Protein AF-A0AAP7TC04-F1 (afdb_monomer_lite)

InterPro domains:
  IPR011990 Tetratricopeptide-like helical domain superfamily [G3DSA:1.25.40.10] (2-62)

Secondary structure (DSSP, 8-state):
--HHHHHHHHHHTT-HHHHHHHHHHHHHHHHHTT-HHHHHHHHHHHHHHHHHHHTT-S----

Foldseek 3Di:
DDLVVVLVVCVVVLVLVVLLVSLQVQLVVCVVVVVNVRSVVSVVSNVVSVVCVVVVVRPPPD

Organism: Bacillus amyloliquefaciens (NCBI:txid1390)

pLDDT: mean 90.51, std 13.71, range [43.34, 98.44]

Sequence (62 aa):
MGIKKTIDYLEKNKNYSYVEDIALDTAAVYAESKQYDKSYIYHQKMIQTQKQIQRGECLYEF

Structure (mmCIF, N/CA/C/O backbone):
data_AF-A0AAP7TC04-F1
#
_entry.id   AF-A0AAP7TC04-F1
#
loop_
_atom_site.group_PDB
_atom_sit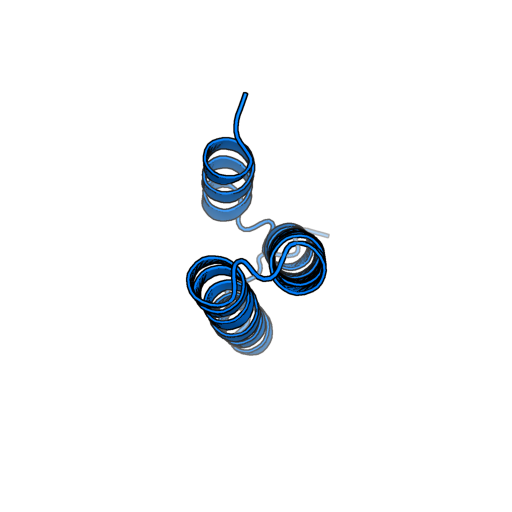e.id
_atom_site.type_symbol
_atom_site.label_atom_id
_atom_site.label_alt_id
_atom_site.label_comp_id
_atom_site.label_asym_id
_atom_site.label_entity_id
_atom_site.label_seq_id
_atom_site.pdbx_PDB_ins_code
_atom_site.Cartn_x
_atom_site.Cartn_y
_atom_site.Cartn_z
_atom_site.occupancy
_atom_site.B_iso_or_equiv
_atom_site.auth_seq_id
_atom_site.auth_comp_id
_atom_site.auth_asym_id
_atom_site.auth_atom_id
_atom_site.pdbx_PDB_model_num
ATOM 1 N N . MET A 1 1 ? -12.256 9.883 -9.408 1.00 52.75 1 MET A N 1
ATOM 2 C CA . MET A 1 1 ? -11.275 9.015 -10.100 1.00 52.75 1 MET A CA 1
ATOM 3 C C . MET A 1 1 ? -10.437 8.385 -8.995 1.00 52.75 1 MET A C 1
ATOM 5 O O . MET A 1 1 ? -9.809 9.122 -8.257 1.00 52.75 1 MET A O 1
ATOM 9 N N . GLY A 1 2 ? -10.656 7.100 -8.700 1.00 84.88 2 GLY A N 1
ATOM 10 C CA . GLY A 1 2 ? -10.346 6.521 -7.381 1.00 84.88 2 GLY A CA 1
ATOM 11 C C . GLY A 1 2 ? -8.933 5.955 -7.255 1.00 84.88 2 GLY A C 1
ATOM 12 O O . GLY A 1 2 ? -8.412 5.420 -8.229 1.00 84.88 2 GLY A O 1
ATOM 13 N N . ILE A 1 3 ? -8.385 6.007 -6.037 1.00 90.50 3 ILE A N 1
ATOM 14 C CA . ILE A 1 3 ? -7.047 5.532 -5.638 1.00 90.50 3 ILE A CA 1
ATOM 15 C C . ILE A 1 3 ? -6.674 4.156 -6.217 1.00 90.50 3 ILE A C 1
ATOM 17 O O . ILE A 1 3 ? -5.556 3.952 -6.676 1.00 90.50 3 ILE A O 1
ATOM 21 N N . LYS A 1 4 ? -7.651 3.246 -6.315 1.00 92.12 4 LYS A N 1
ATOM 22 C CA . LYS A 1 4 ? -7.482 1.920 -6.916 1.00 92.12 4 LYS A CA 1
ATOM 23 C C . LYS A 1 4 ? -7.009 1.984 -8.374 1.00 92.12 4 LYS A C 1
ATOM 25 O O . LYS A 1 4 ? -6.070 1.292 -8.727 1.00 92.12 4 LYS A O 1
ATOM 30 N N . LYS A 1 5 ? -7.602 2.852 -9.206 1.00 94.75 5 LYS A N 1
ATOM 31 C CA . LYS A 1 5 ? -7.207 2.987 -10.622 1.00 94.75 5 LYS A CA 1
ATOM 32 C C . LYS A 1 5 ? -5.782 3.523 -10.767 1.00 94.75 5 LYS A C 1
ATOM 34 O O . LYS A 1 5 ? -5.084 3.134 -11.697 1.00 94.75 5 LYS A O 1
ATOM 39 N N . THR A 1 6 ? -5.369 4.416 -9.866 1.00 95.25 6 THR A N 1
ATOM 40 C CA . THR A 1 6 ? -4.001 4.949 -9.830 1.00 95.25 6 THR A CA 1
ATOM 41 C C . THR A 1 6 ? -3.007 3.849 -9.476 1.00 95.25 6 THR A C 1
ATOM 43 O O . THR A 1 6 ? -2.021 3.679 -10.185 1.00 95.25 6 THR A O 1
ATOM 46 N N . ILE A 1 7 ? -3.302 3.061 -8.438 1.00 95.44 7 ILE A N 1
ATOM 47 C CA . ILE A 1 7 ? -2.480 1.911 -8.045 1.00 95.44 7 ILE A CA 1
ATOM 48 C C . ILE A 1 7 ? -2.386 0.897 -9.190 1.00 95.44 7 ILE A C 1
ATOM 50 O O . ILE A 1 7 ? -1.278 0.553 -9.584 1.00 95.44 7 ILE A O 1
ATOM 54 N N . ASP A 1 8 ? -3.514 0.506 -9.794 1.00 94.81 8 ASP A N 1
ATOM 55 C CA . ASP A 1 8 ? -3.540 -0.454 -10.907 1.00 94.81 8 ASP A CA 1
ATOM 56 C C . ASP A 1 8 ? -2.655 0.017 -12.086 1.00 94.81 8 ASP A C 1
ATOM 58 O O . ASP A 1 8 ? -1.938 -0.774 -12.704 1.00 94.81 8 ASP A O 1
ATOM 62 N N . TYR A 1 9 ? -2.674 1.320 -12.401 1.00 95.50 9 TYR A N 1
ATOM 63 C CA . TYR A 1 9 ? -1.819 1.910 -13.436 1.00 95.50 9 TYR A CA 1
ATOM 64 C C . TYR A 1 9 ? -0.332 1.853 -13.067 1.00 95.50 9 TYR A C 1
ATOM 66 O O . TYR A 1 9 ? 0.495 1.493 -13.905 1.00 95.50 9 TYR A O 1
ATOM 74 N N . LEU A 1 10 ? 0.026 2.207 -11.833 1.00 93.88 10 LEU A N 1
ATOM 75 C CA . LEU A 1 10 ? 1.417 2.204 -11.383 1.00 93.88 10 LEU A CA 1
ATOM 76 C C . LEU A 1 10 ? 1.983 0.781 -11.323 1.00 93.88 10 LEU A C 1
ATOM 78 O O . LEU A 1 10 ? 3.093 0.552 -11.794 1.00 93.88 10 LEU A O 1
ATOM 82 N N . GLU A 1 11 ? 1.199 -0.189 -10.851 1.00 92.94 11 GLU A N 1
ATOM 83 C CA . GLU A 1 11 ? 1.590 -1.601 -10.843 1.00 92.94 11 GLU A CA 1
ATOM 84 C C . GLU A 1 11 ? 1.819 -2.146 -12.251 1.00 92.94 11 GLU A C 1
ATOM 86 O O . GLU A 1 11 ? 2.811 -2.835 -12.490 1.00 92.94 11 GLU A O 1
ATOM 91 N N . LYS A 1 12 ? 0.950 -1.794 -13.211 1.00 93.31 12 LYS A N 1
ATOM 92 C CA . LYS A 1 12 ? 1.123 -2.187 -14.618 1.00 93.31 12 LYS A CA 1
ATOM 93 C C . LYS A 1 12 ? 2.447 -1.681 -15.202 1.00 93.31 12 LYS A C 1
ATOM 95 O O . LYS A 1 12 ? 3.038 -2.361 -16.036 1.00 93.31 12 LYS A O 1
ATOM 100 N N . ASN A 1 13 ? 2.902 -0.511 -14.762 1.00 91.56 13 ASN A N 1
ATOM 101 C CA . ASN A 1 13 ? 4.163 0.095 -15.187 1.00 91.56 13 ASN A CA 1
ATOM 102 C C . ASN A 1 13 ? 5.339 -0.238 -14.252 1.00 91.56 13 ASN A C 1
ATOM 104 O O . ASN A 1 13 ? 6.399 0.355 -14.395 1.00 91.56 13 ASN A O 1
ATOM 108 N N . LYS A 1 14 ? 5.168 -1.169 -13.299 1.00 90.19 14 LYS A N 1
ATOM 109 C CA . LYS A 1 14 ? 6.192 -1.574 -12.315 1.00 90.19 14 LYS A CA 1
ATOM 110 C C . LYS A 1 14 ? 6.767 -0.418 -11.487 1.00 90.19 14 LYS A C 1
ATOM 112 O O . LYS A 1 14 ? 7.872 -0.504 -10.960 1.00 90.19 14 LYS A O 1
ATOM 117 N N . ASN A 1 15 ? 5.979 0.639 -11.316 1.00 92.19 15 ASN A N 1
ATOM 118 C CA . ASN A 1 15 ? 6.305 1.817 -10.520 1.00 92.19 15 ASN A CA 1
ATOM 119 C C . ASN A 1 15 ? 6.084 1.533 -9.026 1.00 92.19 15 ASN A C 1
ATOM 121 O O . ASN A 1 15 ? 5.286 2.198 -8.366 1.00 92.19 15 ASN A O 1
ATOM 125 N N . TYR A 1 16 ? 6.742 0.498 -8.501 1.00 91.12 16 TYR A N 1
ATOM 126 C CA . TYR A 1 16 ? 6.424 -0.066 -7.190 1.00 91.12 16 TYR A CA 1
ATOM 127 C C . TYR A 1 16 ? 6.712 0.890 -6.030 1.00 91.12 16 TYR A C 1
ATOM 129 O O . TYR A 1 16 ? 5.920 0.924 -5.097 1.00 91.12 16 TYR A O 1
ATOM 137 N N . SER A 1 17 ? 7.744 1.736 -6.103 1.00 93.62 17 SER A N 1
ATOM 138 C CA . SER A 1 17 ? 7.991 2.753 -5.064 1.00 93.62 17 SER A CA 1
ATOM 139 C C . SER A 1 17 ? 6.802 3.707 -4.901 1.00 93.62 17 SER A C 1
ATOM 141 O O . SER A 1 17 ? 6.350 3.956 -3.791 1.00 93.62 17 SER A O 1
ATOM 143 N N . TYR A 1 18 ? 6.197 4.148 -6.009 1.00 95.56 18 TYR A N 1
ATOM 144 C CA . TYR A 1 18 ? 4.999 4.992 -5.957 1.00 95.56 18 TYR A CA 1
ATOM 145 C C . TYR A 1 18 ? 3.772 4.245 -5.417 1.00 95.56 18 TYR A C 1
ATOM 147 O O . TYR A 1 18 ? 2.905 4.847 -4.788 1.00 95.56 18 TYR A O 1
ATOM 155 N N . VAL A 1 19 ? 3.669 2.938 -5.673 1.00 96.69 19 VAL A N 1
ATOM 156 C CA . VAL A 1 19 ? 2.592 2.108 -5.115 1.00 96.69 19 VAL A CA 1
ATOM 157 C C . VAL A 1 19 ? 2.759 1.949 -3.602 1.00 96.69 19 VAL A C 1
ATOM 159 O O . VAL A 1 19 ? 1.756 2.003 -2.892 1.00 96.69 19 VAL A O 1
ATOM 162 N N . GLU A 1 20 ? 3.992 1.784 -3.113 1.00 97.38 20 GLU A N 1
ATOM 163 C CA . GLU A 1 20 ? 4.317 1.687 -1.684 1.00 97.38 20 GLU A CA 1
ATOM 164 C C . GLU A 1 20 ? 3.896 2.962 -0.941 1.00 97.38 20 GLU A C 1
ATOM 166 O O . GLU A 1 20 ? 3.105 2.874 0.004 1.00 97.38 20 GLU A O 1
ATOM 171 N N . ASP A 1 21 ? 4.322 4.130 -1.434 1.00 97.56 21 ASP A N 1
ATOM 172 C CA . ASP A 1 21 ? 4.014 5.437 -0.840 1.00 97.56 21 ASP A CA 1
ATOM 173 C C . ASP A 1 21 ? 2.504 5.705 -0.805 1.00 97.56 21 ASP A C 1
ATOM 175 O O . ASP A 1 21 ? 1.923 5.986 0.244 1.00 97.56 21 ASP A O 1
ATOM 179 N N . ILE A 1 22 ? 1.821 5.529 -1.944 1.00 97.31 22 ILE A N 1
ATOM 180 C CA . ILE A 1 22 ? 0.374 5.763 -2.033 1.00 97.31 22 ILE A CA 1
ATOM 181 C C . ILE A 1 22 ? -0.391 4.805 -1.119 1.00 97.31 22 ILE A C 1
ATOM 183 O O . ILE A 1 22 ? -1.392 5.197 -0.513 1.00 97.31 22 ILE A O 1
ATOM 187 N N . ALA A 1 23 ? 0.035 3.544 -1.023 1.00 98.00 23 ALA A N 1
ATOM 188 C CA . ALA A 1 23 ? -0.602 2.576 -0.142 1.00 98.00 23 ALA A CA 1
ATOM 189 C C . ALA A 1 23 ? -0.438 2.974 1.332 1.00 98.00 23 ALA A C 1
ATOM 191 O O . ALA A 1 23 ? -1.419 2.915 2.074 1.00 98.00 23 ALA A O 1
ATOM 192 N N . LEU A 1 24 ? 0.744 3.440 1.742 1.00 98.44 24 LEU A N 1
ATOM 193 C CA . LEU A 1 24 ? 0.986 3.931 3.098 1.00 98.44 24 LEU A CA 1
ATOM 194 C C . LEU A 1 24 ? 0.106 5.147 3.430 1.00 98.44 24 LEU A C 1
ATOM 196 O O . LEU A 1 24 ? -0.640 5.108 4.412 1.00 98.44 24 LEU A O 1
ATOM 200 N N . ASP A 1 25 ? 0.114 6.170 2.575 1.00 98.12 25 ASP A N 1
ATOM 201 C CA . ASP A 1 25 ? -0.670 7.398 2.766 1.00 98.12 25 ASP A CA 1
ATOM 202 C C . ASP A 1 25 ? -2.172 7.102 2.827 1.00 98.12 25 ASP A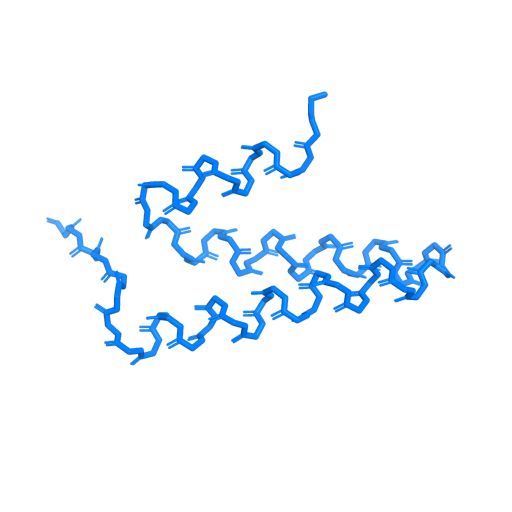 C 1
ATOM 204 O O . ASP A 1 25 ? -2.895 7.565 3.713 1.00 98.12 25 ASP A O 1
ATOM 208 N N . THR A 1 26 ? -2.659 6.257 1.915 1.00 97.81 26 THR A N 1
ATOM 209 C CA . THR A 1 26 ? -4.070 5.846 1.894 1.00 97.81 26 THR A CA 1
ATOM 210 C C . THR A 1 26 ? -4.452 5.125 3.178 1.00 97.81 26 THR A C 1
ATOM 212 O O . THR A 1 26 ? -5.552 5.306 3.711 1.00 97.81 26 THR A O 1
ATOM 215 N N . ALA A 1 27 ? -3.553 4.286 3.685 1.00 98.25 27 ALA A N 1
ATOM 216 C CA . ALA A 1 27 ? -3.804 3.548 4.897 1.00 98.25 27 ALA A CA 1
ATOM 217 C C . ALA A 1 27 ? -3.832 4.456 6.134 1.00 98.25 27 ALA A C 1
ATOM 219 O O . ALA A 1 27 ? -4.676 4.238 7.010 1.00 98.25 27 ALA A O 1
ATOM 220 N N . ALA A 1 28 ? -2.980 5.484 6.181 1.00 98.38 28 ALA A N 1
ATOM 221 C CA . ALA A 1 28 ? -2.995 6.511 7.220 1.00 98.38 28 ALA A CA 1
ATOM 222 C C . ALA A 1 28 ? -4.319 7.293 7.215 1.00 98.38 28 ALA A C 1
ATOM 224 O O . ALA A 1 28 ? -4.999 7.342 8.239 1.00 98.38 28 ALA A O 1
ATOM 225 N N . VAL A 1 29 ? -4.772 7.764 6.048 1.00 98.12 29 VAL A N 1
ATOM 226 C CA . VAL A 1 29 ? -6.059 8.475 5.899 1.00 98.12 29 VAL A CA 1
ATOM 227 C C . VAL A 1 29 ? -7.242 7.634 6.398 1.00 98.12 29 VAL A C 1
ATOM 229 O O . VAL A 1 29 ? -8.133 8.130 7.098 1.00 98.12 29 VAL A O 1
ATOM 232 N N . TYR A 1 30 ? -7.273 6.337 6.073 1.00 98.31 30 TYR A N 1
ATOM 233 C CA . TYR A 1 30 ? -8.322 5.450 6.579 1.00 98.31 30 TYR A CA 1
ATOM 234 C C . TYR A 1 30 ? -8.214 5.192 8.085 1.00 98.31 30 TYR A C 1
ATOM 236 O O . TYR A 1 30 ? -9.252 5.084 8.740 1.00 98.31 30 TYR A O 1
ATOM 244 N N . ALA A 1 31 ? -7.002 5.113 8.639 1.00 98.19 31 ALA A N 1
ATOM 245 C CA . ALA A 1 31 ? -6.795 4.953 10.078 1.00 98.19 31 ALA A CA 1
ATOM 246 C C . ALA A 1 31 ? -7.288 6.183 10.855 1.00 98.19 31 ALA A C 1
ATOM 248 O O . ALA A 1 31 ? -8.040 6.030 11.819 1.00 98.19 31 ALA A O 1
ATOM 249 N N . GLU A 1 32 ? -6.942 7.389 10.395 1.00 98.44 32 GLU A N 1
ATOM 250 C CA . GLU A 1 32 ? -7.419 8.664 10.950 1.00 98.44 32 GLU A CA 1
ATOM 251 C C . GLU A 1 32 ? -8.950 8.757 10.913 1.00 98.44 32 GLU A C 1
ATOM 253 O O . GLU A 1 32 ? -9.592 9.204 11.863 1.00 98.44 32 GLU A O 1
ATOM 258 N N . SER A 1 33 ? -9.551 8.227 9.846 1.00 98.12 33 SER A N 1
ATOM 259 C CA . SER A 1 33 ? -11.005 8.146 9.676 1.00 98.12 33 SER A CA 1
ATOM 260 C C . SER A 1 33 ? -11.665 6.979 10.431 1.00 98.12 33 SER A C 1
ATOM 262 O O . SER A 1 33 ? -12.853 6.726 10.225 1.00 98.12 33 SER A O 1
ATOM 264 N N . LYS A 1 34 ? -10.922 6.232 11.264 1.00 98.19 34 LYS A N 1
ATOM 265 C CA . LYS A 1 34 ? -11.368 5.022 11.993 1.00 98.19 34 LYS A CA 1
ATOM 266 C C . LYS A 1 34 ? -11.918 3.898 11.102 1.00 98.19 34 LYS A C 1
ATOM 268 O O . LYS A 1 34 ? -12.617 3.002 11.570 1.00 98.19 34 LYS A O 1
ATOM 273 N N . GLN A 1 35 ? -11.592 3.912 9.812 1.00 98.25 35 GLN A N 1
ATOM 274 C CA . GLN A 1 35 ? -11.946 2.869 8.848 1.00 98.25 35 GLN A CA 1
ATOM 275 C C . GLN A 1 35 ? -10.845 1.802 8.830 1.00 98.25 35 GLN A C 1
ATOM 277 O O . GLN A 1 35 ? -10.137 1.628 7.835 1.00 98.25 35 GLN A O 1
ATOM 282 N N . TYR A 1 36 ? -10.680 1.103 9.955 1.00 97.38 36 TYR A N 1
ATOM 283 C CA . TYR A 1 36 ? -9.541 0.210 10.192 1.00 97.38 36 TYR A CA 1
ATOM 284 C C . TYR A 1 36 ? -9.446 -0.944 9.192 1.00 97.38 36 TYR A C 1
ATOM 286 O O . TYR A 1 36 ? -8.343 -1.258 8.753 1.00 97.38 36 TYR A O 1
ATOM 294 N N . ASP A 1 37 ? -10.573 -1.496 8.736 1.00 98.06 37 ASP A N 1
ATOM 295 C CA . ASP A 1 37 ? -10.578 -2.555 7.716 1.00 98.06 37 ASP A CA 1
ATOM 296 C C . ASP A 1 37 ? -9.935 -2.083 6.407 1.00 98.06 37 ASP A C 1
ATOM 298 O O . ASP A 1 37 ? -9.143 -2.790 5.783 1.00 98.06 37 ASP A O 1
ATOM 302 N N . LYS A 1 38 ? -10.230 -0.843 6.000 1.00 97.69 38 LYS A N 1
ATOM 303 C CA . LYS A 1 38 ? -9.638 -0.255 4.796 1.00 97.69 38 LYS A CA 1
ATOM 304 C C . LYS A 1 38 ? -8.178 0.095 5.024 1.00 97.69 38 LYS A C 1
ATOM 306 O O . LYS A 1 38 ? -7.356 -0.201 4.163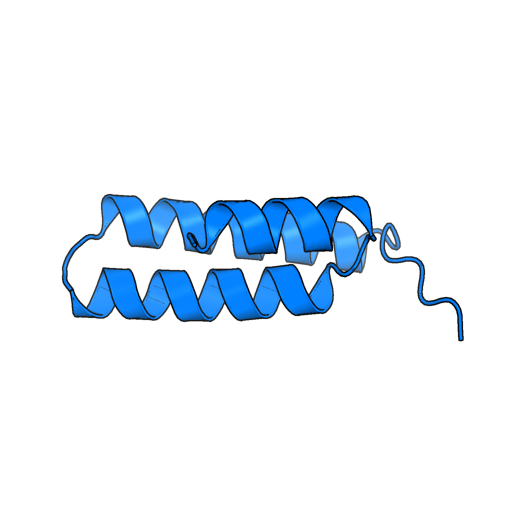 1.00 97.69 38 LYS A O 1
ATOM 311 N N . SER A 1 39 ? -7.844 0.666 6.179 1.00 98.44 39 SER A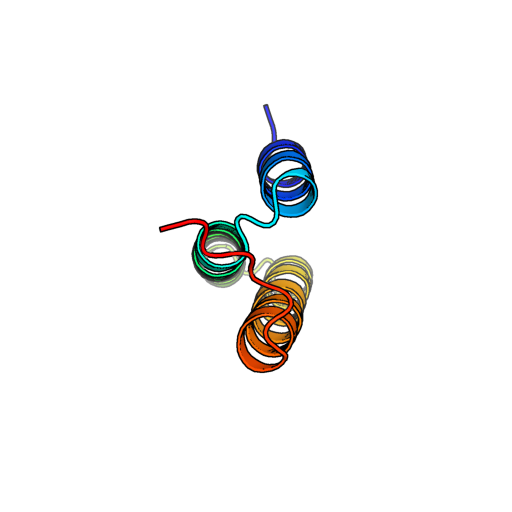 N 1
ATOM 312 C CA . SER A 1 39 ? -6.449 0.930 6.541 1.00 98.44 39 SER A CA 1
ATOM 313 C C . SER A 1 39 ? -5.605 -0.346 6.484 1.00 98.44 39 SER A C 1
ATOM 315 O O . SER A 1 39 ? -4.530 -0.350 5.888 1.00 98.44 39 SER A O 1
ATOM 317 N N . TYR A 1 40 ? -6.127 -1.457 7.008 1.00 98.19 40 TYR A N 1
ATOM 318 C CA . TYR A 1 40 ? -5.463 -2.754 6.971 1.00 98.19 40 TYR A CA 1
ATOM 319 C C . TYR A 1 40 ? -5.195 -3.229 5.537 1.00 98.19 40 TYR A C 1
ATOM 321 O O . TYR A 1 40 ? -4.077 -3.641 5.233 1.00 98.19 40 TYR A O 1
ATOM 329 N N . ILE A 1 41 ? -6.179 -3.118 4.635 1.00 98.06 41 ILE A N 1
ATOM 330 C CA . ILE A 1 41 ? -6.020 -3.508 3.223 1.00 98.06 41 ILE A CA 1
ATOM 331 C C . ILE A 1 41 ? -4.857 -2.754 2.565 1.00 98.06 41 ILE A C 1
ATOM 333 O O . ILE A 1 41 ? -4.021 -3.369 1.900 1.00 98.06 41 ILE A O 1
ATOM 337 N N . TYR A 1 42 ? -4.776 -1.436 2.759 1.00 98.12 42 TYR A N 1
ATOM 338 C CA . TYR A 1 42 ? -3.717 -0.631 2.145 1.00 98.12 42 TYR A CA 1
ATOM 339 C C . TYR A 1 42 ? -2.355 -0.820 2.835 1.00 98.12 42 TYR A C 1
ATOM 341 O O . TYR A 1 42 ? -1.341 -0.881 2.147 1.00 98.12 42 TYR A O 1
ATOM 349 N N . HIS A 1 43 ? -2.312 -1.069 4.148 1.00 98.31 43 HIS A N 1
ATOM 350 C CA . HIS A 1 43 ? -1.076 -1.497 4.816 1.00 98.31 43 HIS A CA 1
ATOM 351 C C . HIS A 1 43 ? -0.553 -2.833 4.266 1.00 98.31 43 HIS A C 1
ATOM 353 O O . 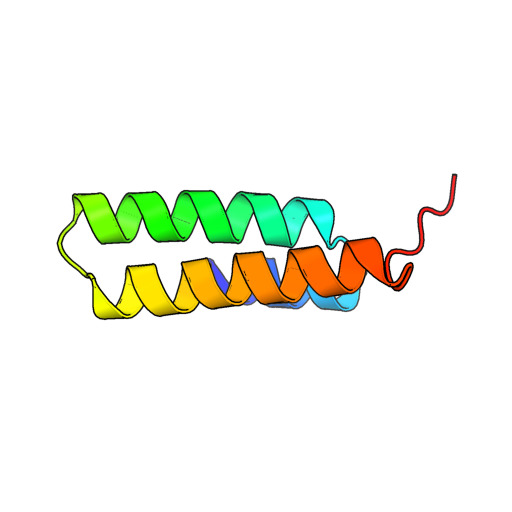HIS A 1 43 ? 0.641 -2.972 4.008 1.00 98.31 43 HIS A O 1
ATOM 359 N N . GLN A 1 44 ? -1.428 -3.821 4.043 1.00 98.38 44 GLN A N 1
ATOM 360 C CA . GLN A 1 44 ? -1.021 -5.093 3.434 1.00 98.38 44 GLN A CA 1
ATOM 361 C C . GLN A 1 44 ? -0.490 -4.893 2.010 1.00 98.38 44 GLN A C 1
ATOM 363 O O . GLN A 1 44 ? 0.504 -5.517 1.638 1.00 98.38 44 GLN A O 1
ATOM 368 N N . LYS A 1 45 ? -1.104 -3.995 1.231 1.00 97.38 45 LYS A N 1
ATOM 369 C CA . LYS A 1 45 ? -0.627 -3.624 -0.108 1.00 97.38 45 LYS A CA 1
ATOM 370 C C . LYS A 1 45 ? 0.775 -3.010 -0.066 1.00 97.38 45 LYS A C 1
ATOM 372 O O . LYS A 1 45 ? 1.617 -3.409 -0.867 1.00 97.38 45 LYS A O 1
ATOM 377 N N . MET A 1 46 ? 1.040 -2.109 0.881 1.00 97.75 46 MET A N 1
ATOM 378 C CA . MET A 1 46 ? 2.370 -1.529 1.103 1.00 97.75 46 MET A CA 1
ATOM 379 C C . MET A 1 46 ? 3.405 -2.631 1.379 1.00 97.75 46 MET A C 1
ATOM 381 O O . MET A 1 46 ? 4.384 -2.745 0.648 1.00 97.75 46 MET A O 1
ATOM 385 N N . ILE A 1 47 ? 3.128 -3.541 2.323 1.00 97.31 47 ILE A N 1
ATOM 386 C CA . ILE A 1 47 ? 4.039 -4.650 2.667 1.00 97.31 47 ILE A CA 1
ATOM 387 C C . ILE A 1 47 ? 4.295 -5.573 1.466 1.00 97.31 47 ILE A C 1
ATOM 389 O O . ILE A 1 47 ? 5.414 -6.045 1.259 1.00 97.31 47 ILE A O 1
ATOM 393 N N . GLN A 1 48 ? 3.259 -5.882 0.683 1.00 95.44 48 GLN A N 1
ATOM 394 C CA . GLN A 1 48 ? 3.399 -6.704 -0.522 1.00 95.44 48 GLN A CA 1
ATOM 395 C C . GLN A 1 48 ? 4.294 -6.019 -1.555 1.00 95.44 48 GLN A C 1
ATOM 397 O O . GLN A 1 48 ? 5.221 -6.647 -2.061 1.00 95.44 48 GLN A O 1
ATOM 402 N N . THR A 1 49 ? 4.062 -4.732 -1.801 1.00 94.69 49 THR A N 1
ATOM 403 C CA . THR A 1 49 ? 4.827 -3.922 -2.757 1.00 94.69 49 THR A CA 1
ATOM 404 C C . THR A 1 49 ? 6.291 -3.801 -2.334 1.00 94.69 49 THR A C 1
ATOM 406 O O . THR A 1 49 ? 7.191 -4.033 -3.138 1.00 94.69 49 THR A O 1
ATOM 409 N N . GLN A 1 50 ? 6.546 -3.566 -1.046 1.00 94.75 50 GLN A N 1
ATOM 410 C CA . GLN A 1 50 ? 7.894 -3.513 -0.488 1.00 94.75 50 GLN A CA 1
ATOM 411 C C . GLN A 1 50 ? 8.665 -4.824 -0.721 1.00 94.75 50 GLN A C 1
ATOM 413 O O . GLN A 1 50 ? 9.838 -4.813 -1.098 1.00 94.75 50 GLN A O 1
ATOM 418 N N . LYS A 1 51 ? 7.998 -5.979 -0.580 1.00 93.69 51 LYS A N 1
ATOM 419 C CA . LYS A 1 51 ? 8.594 -7.287 -0.908 1.00 93.69 51 LYS A CA 1
ATOM 420 C C . LYS A 1 51 ? 8.907 -7.436 -2.399 1.00 93.69 51 LYS A C 1
ATOM 422 O O . LYS A 1 51 ? 9.908 -8.068 -2.725 1.00 93.69 51 LYS A O 1
ATOM 427 N N . GLN A 1 52 ? 8.090 -6.884 -3.299 1.00 89.56 52 GLN A N 1
ATOM 428 C CA . GLN A 1 52 ? 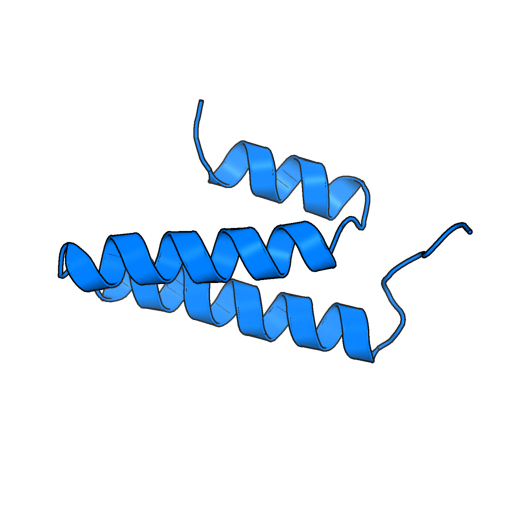8.364 -6.904 -4.745 1.00 89.56 52 GLN A CA 1
ATOM 429 C C . GLN A 1 52 ? 9.599 -6.070 -5.094 1.00 89.56 52 GLN A C 1
ATOM 431 O O . GLN A 1 52 ? 10.459 -6.526 -5.848 1.00 89.56 52 GLN A O 1
ATOM 436 N N . ILE A 1 53 ? 9.736 -4.893 -4.477 1.00 89.44 53 ILE A N 1
ATOM 437 C CA . ILE A 1 53 ? 10.925 -4.044 -4.617 1.00 89.44 53 ILE A CA 1
ATOM 438 C C . ILE A 1 53 ? 12.172 -4.801 -4.148 1.00 89.44 53 ILE A C 1
ATOM 440 O O . ILE A 1 53 ? 13.139 -4.914 -4.897 1.00 89.44 53 ILE A O 1
ATOM 444 N N . GLN A 1 54 ? 12.132 -5.396 -2.951 1.00 90.06 54 GLN A N 1
ATOM 445 C CA . GLN A 1 54 ? 13.258 -6.155 -2.386 1.00 90.06 54 GLN A CA 1
ATOM 446 C C . GLN A 1 54 ? 13.661 -7.377 -3.224 1.00 90.06 54 GLN A C 1
ATOM 448 O O . GLN A 1 54 ? 14.828 -7.761 -3.227 1.00 90.06 54 GLN A O 1
ATOM 453 N N . ARG A 1 55 ? 12.717 -7.991 -3.946 1.00 87.69 55 ARG A N 1
ATOM 454 C CA . ARG A 1 55 ? 12.985 -9.104 -4.873 1.00 87.69 55 ARG A CA 1
ATOM 455 C C . ARG A 1 55 ? 13.615 -8.662 -6.197 1.00 87.69 55 ARG A C 1
ATOM 457 O O . ARG A 1 55 ? 13.969 -9.523 -6.996 1.00 87.69 55 ARG A O 1
ATOM 464 N N . GLY A 1 56 ? 13.745 -7.358 -6.441 1.00 77.56 56 GLY A N 1
ATOM 465 C CA . GLY A 1 56 ? 14.239 -6.827 -7.710 1.00 77.56 56 GLY A CA 1
ATOM 466 C C . GLY A 1 56 ? 13.217 -6.920 -8.845 1.00 77.56 56 GLY A C 1
ATOM 467 O O . GLY A 1 56 ? 13.592 -6.836 -10.009 1.00 77.56 56 GLY A O 1
ATOM 468 N N . GLU A 1 57 ? 11.922 -7.077 -8.538 1.00 67.62 57 GLU A N 1
ATOM 469 C CA . GLU A 1 57 ? 10.859 -7.011 -9.555 1.00 67.62 57 GLU A CA 1
ATOM 470 C C . GLU A 1 57 ? 10.679 -5.572 -10.086 1.00 67.62 57 GLU A C 1
ATOM 472 O O . GLU A 1 57 ? 10.071 -5.365 -11.140 1.00 67.62 57 GLU A O 1
ATOM 477 N N . CYS A 1 58 ? 11.248 -4.583 -9.384 1.00 61.84 58 CYS A N 1
ATOM 478 C CA . CYS A 1 58 ? 11.325 -3.189 -9.800 1.00 61.84 58 CYS A CA 1
ATOM 479 C C . CYS A 1 58 ? 12.340 -3.026 -10.940 1.00 61.84 58 CYS A C 1
ATOM 481 O O . CYS A 1 58 ? 13.550 -3.072 -10.721 1.00 61.84 58 CYS A O 1
ATOM 483 N N . LEU A 1 59 ? 11.844 -2.815 -12.161 1.00 56.34 59 LEU A N 1
ATOM 484 C CA . LEU A 1 59 ? 12.685 -2.380 -13.272 1.00 56.34 59 LEU A CA 1
ATOM 485 C C . LEU A 1 59 ? 12.976 -0.885 -13.089 1.00 56.34 59 LEU A C 1
ATOM 487 O O . LEU A 1 59 ? 12.216 -0.044 -13.557 1.00 56.34 59 LEU A O 1
ATOM 491 N N . TYR A 1 60 ? 14.063 -0.552 -12.391 1.00 51.50 60 TYR A N 1
ATOM 492 C CA . TYR A 1 60 ? 14.717 0.737 -12.604 1.00 51.50 60 TYR A CA 1
ATOM 493 C C . TYR A 1 60 ? 15.396 0.667 -13.974 1.00 51.50 60 TYR A C 1
ATOM 495 O O . TYR A 1 60 ? 16.530 0.202 -14.084 1.00 51.50 60 TYR A O 1
ATOM 503 N N . GLU A 1 61 ? 14.697 1.067 -15.034 1.00 43.34 61 GLU A N 1
ATOM 504 C CA . GLU A 1 61 ? 15.404 1.537 -16.225 1.00 43.34 61 GLU A CA 1
ATOM 505 C C . GLU A 1 61 ? 15.985 2.910 -15.857 1.00 43.34 61 GLU A C 1
ATOM 507 O O . GLU A 1 61 ? 15.251 3.888 -15.718 1.00 43.34 61 GLU A O 1
ATOM 512 N N . PHE A 1 62 ? 17.288 2.915 -15.552 1.00 46.91 62 PHE A N 1
ATOM 513 C CA . PHE A 1 62 ? 18.116 4.115 -15.414 1.00 46.91 62 PHE A CA 1
ATOM 514 C C . PHE A 1 62 ? 18.268 4.832 -16.757 1.00 46.91 62 PHE A C 1
ATOM 516 O O . PHE A 1 62 ? 18.381 4.126 -17.786 1.00 46.91 62 PHE A O 1
#

Radius of gyration: 11.97 Å; chains: 1; bounding box: 30×18×28 Å